Protein AF-A0A0G1IV69-F1 (afdb_monomer_lite)

Radius of gyration: 25.94 Å; chains: 1; bounding box: 66×26×78 Å

Secondary structure (DSSP, 8-state):
-HHHHHHHHHHHHHHHHHHHHHHHHHHHHHHHHHHHHHHHHHHHHHHHHHHH-SSHHHHHHHHHHHHHHHHHHHHHHHH-HHHHHHHHHHHHHHHHHHHHHHHHHHS--------

Structure (mmCIF, N/CA/C/O backbone):
data_AF-A0A0G1IV69-F1
#
_entry.id   AF-A0A0G1IV69-F1
#
loop_
_atom_site.group_PDB
_atom_site.id
_atom_site.type_symbol
_atom_site.label_atom_id
_atom_site.label_alt_id
_atom_site.label_comp_id
_atom_site.label_asym_id
_atom_site.label_entity_id
_atom_site.label_seq_id
_atom_site.pdbx_PDB_ins_code
_atom_site.Cartn_x
_atom_site.Cartn_y
_atom_site.Cartn_z
_atom_site.occupancy
_atom_site.B_iso_or_equiv
_atom_site.auth_seq_id
_atom_site.auth_comp_id
_atom_site.auth_asym_id
_atom_site.auth_atom_id
_atom_site.pdbx_PDB_model_num
ATOM 1 N N . MET A 1 1 ? 17.809 7.665 -54.128 1.00 55.56 1 MET A N 1
ATOM 2 C CA . MET A 1 1 ? 17.640 6.480 -53.258 1.00 55.56 1 MET A CA 1
ATOM 3 C C . MET A 1 1 ? 18.128 6.731 -51.823 1.00 55.56 1 MET A C 1
ATOM 5 O O . MET A 1 1 ? 17.332 6.603 -50.906 1.00 55.56 1 MET A O 1
ATOM 9 N N . ILE A 1 2 ? 19.361 7.216 -51.613 1.00 61.44 2 ILE A N 1
ATOM 10 C CA . ILE A 1 2 ? 19.962 7.456 -50.276 1.00 61.44 2 ILE A CA 1
ATOM 11 C C . ILE A 1 2 ? 19.174 8.440 -49.378 1.00 61.44 2 ILE A C 1
ATOM 13 O O . ILE A 1 2 ? 19.015 8.194 -48.187 1.00 61.44 2 ILE A O 1
ATOM 17 N N . LYS A 1 3 ? 18.616 9.530 -49.931 1.00 62.69 3 LYS A N 1
ATOM 18 C CA . LYS A 1 3 ? 17.835 10.518 -49.150 1.00 62.69 3 LYS A CA 1
ATOM 19 C C . LYS A 1 3 ? 16.507 9.969 -48.605 1.00 62.69 3 LYS A C 1
ATOM 21 O O . LYS A 1 3 ? 16.073 10.394 -47.543 1.00 62.69 3 LYS A O 1
ATOM 26 N N . PHE A 1 4 ? 15.876 9.030 -49.315 1.00 62.81 4 PHE A N 1
ATOM 27 C CA . PHE A 1 4 ? 14.597 8.436 -48.904 1.00 62.81 4 PHE A CA 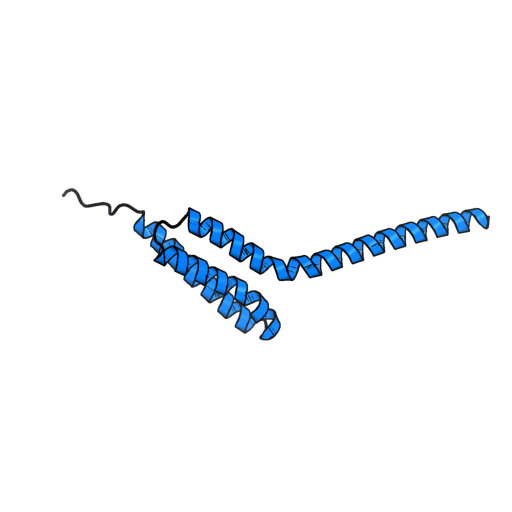1
ATOM 28 C C . PHE A 1 4 ? 14.799 7.426 -47.767 1.00 62.81 4 PHE A C 1
ATOM 30 O O . PHE A 1 4 ? 14.079 7.466 -46.776 1.00 62.81 4 PHE A O 1
ATOM 37 N N . PHE A 1 5 ? 15.857 6.610 -47.856 1.00 67.50 5 PHE A N 1
ATOM 38 C CA . PHE A 1 5 ? 16.278 5.719 -46.772 1.00 67.50 5 PHE A CA 1
ATOM 39 C C . PHE A 1 5 ? 16.687 6.483 -45.510 1.00 67.50 5 PHE A C 1
ATOM 41 O O . PHE A 1 5 ? 16.285 6.097 -44.418 1.00 67.50 5 PHE A O 1
ATOM 48 N N . ARG A 1 6 ? 17.416 7.602 -45.643 1.00 72.50 6 ARG A N 1
ATOM 49 C CA . ARG A 1 6 ? 17.776 8.445 -44.492 1.00 72.50 6 ARG A CA 1
ATOM 50 C C . ARG A 1 6 ? 16.537 9.026 -43.798 1.00 72.50 6 ARG A C 1
ATOM 52 O O . ARG A 1 6 ? 16.440 8.947 -42.583 1.00 72.50 6 ARG A O 1
ATOM 59 N N . LYS A 1 7 ? 15.564 9.530 -44.564 1.00 73.19 7 LYS A N 1
ATOM 60 C CA . LYS A 1 7 ? 14.328 10.101 -44.008 1.00 73.19 7 LYS A CA 1
ATOM 61 C C . LYS A 1 7 ? 13.437 9.039 -43.350 1.00 73.19 7 LYS A C 1
ATOM 63 O O . LYS A 1 7 ? 12.854 9.295 -42.305 1.00 73.19 7 LYS A O 1
ATOM 68 N N . GLY A 1 8 ? 13.370 7.833 -43.923 1.00 74.38 8 GLY A N 1
ATOM 69 C CA . GLY A 1 8 ? 12.696 6.692 -43.295 1.00 74.38 8 GLY A CA 1
ATOM 70 C C . GLY A 1 8 ? 13.372 6.256 -41.992 1.00 74.38 8 GLY A C 1
ATOM 71 O O . GLY A 1 8 ? 12.694 6.012 -40.999 1.00 74.38 8 GLY A O 1
ATOM 72 N N . PHE A 1 9 ? 14.706 6.233 -41.967 1.00 80.81 9 PHE A N 1
ATOM 73 C CA . PHE A 1 9 ? 15.484 5.911 -40.771 1.00 80.81 9 PHE A CA 1
ATOM 74 C C . PHE A 1 9 ? 15.312 6.954 -39.652 1.00 80.81 9 PHE A C 1
ATOM 76 O O . PHE A 1 9 ? 15.139 6.578 -38.496 1.00 80.81 9 PHE A O 1
ATOM 83 N N . GLU A 1 10 ? 15.273 8.246 -39.990 1.00 84.94 10 GLU A N 1
ATOM 84 C CA . GLU A 1 10 ? 15.000 9.334 -39.036 1.00 84.94 10 GLU A CA 1
ATOM 85 C C . GLU A 1 10 ? 13.612 9.198 -38.393 1.00 84.94 10 GLU A C 1
ATOM 87 O O . GLU A 1 10 ? 13.476 9.337 -37.180 1.00 84.94 10 GLU A O 1
ATOM 92 N N . VAL A 1 11 ? 12.582 8.860 -39.177 1.00 83.88 11 VAL A N 1
ATOM 93 C CA . VAL A 1 11 ? 11.227 8.634 -38.645 1.00 83.88 11 VAL A CA 1
ATOM 94 C C . VAL A 1 11 ? 11.202 7.437 -37.695 1.00 83.88 11 VAL A C 1
ATOM 96 O O . VAL A 1 11 ? 10.630 7.533 -36.611 1.00 83.88 11 VAL A O 1
ATOM 99 N N . VAL A 1 12 ? 11.859 6.331 -38.053 1.00 87.12 12 VAL A N 1
ATOM 100 C CA . VAL A 1 12 ? 11.955 5.146 -37.183 1.00 87.12 12 VAL A CA 1
ATOM 101 C C . VAL A 1 12 ? 12.696 5.472 -35.883 1.00 87.12 12 VAL A C 1
ATOM 103 O O . VAL A 1 12 ? 12.244 5.065 -34.813 1.00 87.12 12 VAL A O 1
ATOM 106 N N . GLN A 1 13 ? 13.780 6.250 -35.943 1.00 87.81 13 GLN A N 1
ATOM 107 C CA . GLN A 1 13 ? 14.487 6.715 -34.746 1.00 87.81 13 GLN A CA 1
ATOM 108 C C . GLN A 1 13 ? 13.604 7.588 -33.854 1.00 87.81 13 GLN A C 1
ATOM 110 O O . GLN A 1 13 ? 13.573 7.372 -32.646 1.00 87.81 13 GLN A O 1
ATOM 115 N N . ILE A 1 14 ? 12.863 8.541 -34.423 1.00 90.81 14 ILE A N 1
ATOM 116 C CA . ILE A 1 14 ? 11.966 9.412 -33.650 1.00 90.81 14 ILE A CA 1
ATOM 117 C C . ILE A 1 14 ? 10.884 8.582 -32.953 1.00 90.81 14 ILE A C 1
ATOM 119 O O . ILE A 1 14 ? 10.656 8.751 -31.756 1.00 90.81 14 ILE A O 1
ATOM 123 N N . VAL A 1 15 ? 10.257 7.646 -33.671 1.00 91.31 15 VAL A N 1
ATOM 124 C CA . VAL A 1 15 ? 9.239 6.753 -33.097 1.00 91.31 15 VAL A CA 1
ATOM 125 C C . VAL A 1 15 ? 9.831 5.896 -31.977 1.00 91.31 15 VAL A C 1
ATOM 127 O O . VAL A 1 15 ? 9.219 5.776 -30.917 1.00 91.31 15 VAL A O 1
ATOM 130 N N . ALA A 1 16 ? 11.037 5.355 -32.166 1.00 91.12 16 ALA A N 1
ATOM 131 C CA . ALA A 1 16 ? 11.724 4.571 -31.143 1.00 91.12 16 ALA A CA 1
ATOM 132 C C . ALA A 1 16 ? 12.050 5.403 -29.891 1.00 91.12 16 ALA A C 1
ATOM 134 O O . ALA A 1 16 ? 11.833 4.938 -28.773 1.00 91.12 16 ALA A O 1
ATOM 135 N N . VAL A 1 17 ? 12.510 6.647 -30.059 1.00 93.56 17 VAL A N 1
ATOM 136 C CA . VAL A 1 17 ? 12.803 7.559 -28.942 1.00 93.56 17 VAL A CA 1
ATOM 137 C C . VAL A 1 17 ? 11.532 7.919 -28.176 1.00 93.56 17 VAL A C 1
ATOM 139 O O . VAL A 1 17 ? 11.540 7.883 -26.948 1.00 93.56 17 VAL A O 1
ATOM 142 N N . ILE A 1 18 ? 10.428 8.209 -28.872 1.00 93.69 18 ILE A N 1
ATOM 143 C CA . ILE A 1 18 ? 9.139 8.501 -28.228 1.00 93.69 18 ILE A CA 1
ATOM 144 C C . ILE A 1 18 ? 8.637 7.276 -27.458 1.00 93.69 18 ILE A C 1
ATOM 146 O O . ILE A 1 18 ? 8.264 7.402 -26.294 1.00 93.69 18 ILE A O 1
ATOM 150 N N . ALA A 1 19 ? 8.668 6.088 -28.067 1.00 92.88 19 ALA A N 1
ATOM 151 C CA . ALA A 1 19 ? 8.251 4.852 -27.408 1.00 92.88 19 ALA A CA 1
ATOM 152 C C . ALA A 1 19 ? 9.087 4.570 -26.150 1.00 92.88 19 ALA A C 1
ATOM 154 O O . ALA A 1 19 ? 8.545 4.244 -25.093 1.00 92.88 19 ALA A O 1
ATOM 155 N N . MET A 1 20 ? 10.403 4.766 -26.242 1.00 93.94 20 MET A N 1
ATOM 156 C CA . MET A 1 20 ? 11.317 4.618 -25.117 1.00 93.94 20 MET A CA 1
ATOM 157 C C . MET A 1 20 ? 11.031 5.651 -24.016 1.00 93.94 20 MET A C 1
ATOM 159 O O . MET A 1 20 ? 10.978 5.290 -22.843 1.00 93.94 20 MET A O 1
ATOM 163 N N . ALA A 1 21 ? 10.769 6.911 -24.372 1.00 92.81 21 ALA A N 1
ATOM 164 C CA . ALA A 1 21 ? 10.411 7.959 -23.416 1.00 92.81 21 ALA A CA 1
ATOM 165 C C . ALA A 1 21 ? 9.099 7.651 -22.677 1.00 92.81 21 ALA A C 1
ATOM 167 O O . ALA A 1 21 ? 9.041 7.791 -21.456 1.00 92.81 21 ALA A O 1
ATOM 168 N N . VAL A 1 22 ? 8.069 7.172 -23.384 1.00 93.12 22 VAL A N 1
ATOM 169 C CA . VAL A 1 22 ? 6.796 6.748 -22.772 1.00 93.12 22 VAL A CA 1
ATOM 170 C C . VAL A 1 22 ? 7.014 5.570 -21.821 1.00 93.12 22 VAL A C 1
ATOM 172 O O . VAL A 1 22 ? 6.469 5.568 -20.718 1.00 93.12 22 VAL A O 1
ATOM 175 N N . PHE A 1 23 ? 7.845 4.598 -22.207 1.00 92.75 23 PHE A N 1
ATOM 176 C CA . PHE A 1 23 ? 8.186 3.465 -21.348 1.00 92.75 23 PHE A CA 1
ATOM 177 C C . PHE A 1 23 ? 8.898 3.911 -20.063 1.00 92.75 23 PHE A C 1
ATOM 179 O O . PHE A 1 23 ? 8.476 3.537 -18.968 1.00 92.75 23 PHE A O 1
ATOM 186 N N . PHE A 1 24 ? 9.930 4.753 -20.174 1.00 89.44 24 PHE A N 1
ATOM 187 C CA . PHE A 1 24 ? 10.641 5.286 -19.008 1.00 89.44 24 PHE A CA 1
ATOM 188 C C . PHE A 1 24 ? 9.740 6.143 -18.122 1.00 89.44 24 PHE A C 1
ATOM 190 O O . PHE A 1 24 ? 9.804 6.024 -16.900 1.00 89.44 24 PHE A O 1
ATOM 197 N N . PHE A 1 25 ? 8.865 6.957 -18.712 1.00 87.94 25 PHE A N 1
ATOM 198 C CA . PHE A 1 25 ? 7.893 7.743 -17.961 1.00 87.94 25 PHE A CA 1
ATOM 199 C C . PHE A 1 25 ? 6.899 6.850 -17.206 1.00 87.94 25 PHE A C 1
ATOM 201 O O . PHE A 1 25 ? 6.642 7.079 -16.026 1.00 87.94 25 PHE A O 1
ATOM 208 N N . GLY A 1 26 ? 6.398 5.785 -17.838 1.00 85.56 26 GLY A N 1
ATOM 209 C CA . GLY A 1 26 ? 5.535 4.799 -17.184 1.00 85.56 26 GLY A CA 1
ATOM 210 C C . GLY A 1 26 ? 6.238 4.061 -16.041 1.00 85.56 26 GLY A C 1
ATOM 211 O O . GLY A 1 26 ? 5.671 3.918 -14.957 1.00 85.56 26 GLY A O 1
ATOM 212 N N . ALA A 1 27 ? 7.490 3.645 -16.243 1.00 83.19 27 ALA A N 1
ATOM 213 C CA . ALA A 1 27 ? 8.300 3.015 -15.200 1.00 83.19 27 ALA A CA 1
ATOM 214 C C . ALA A 1 27 ? 8.585 3.974 -14.030 1.00 83.19 27 ALA A C 1
ATOM 216 O O . ALA A 1 27 ? 8.504 3.573 -12.870 1.00 83.19 27 ALA A O 1
ATOM 217 N N . PHE A 1 28 ? 8.853 5.246 -14.323 1.00 84.00 28 PHE A N 1
ATOM 218 C CA . PHE A 1 28 ? 9.055 6.292 -13.322 1.00 84.00 28 PHE A CA 1
ATOM 219 C C . PHE A 1 28 ? 7.782 6.573 -12.516 1.00 84.00 28 PHE A C 1
ATOM 221 O O . PHE A 1 28 ? 7.828 6.630 -11.289 1.00 84.00 28 PHE A O 1
ATOM 228 N N . LEU A 1 29 ? 6.628 6.674 -13.184 1.00 81.94 29 LEU A N 1
ATOM 229 C CA . LEU A 1 29 ? 5.339 6.796 -12.505 1.00 81.94 29 LEU A CA 1
ATOM 230 C C . LEU A 1 29 ? 5.065 5.590 -11.611 1.00 81.94 29 LEU A C 1
ATOM 232 O O . LEU A 1 29 ? 4.654 5.775 -10.470 1.00 81.94 29 LEU A O 1
ATOM 236 N N . LYS A 1 30 ? 5.334 4.370 -12.087 1.00 74.94 30 LYS A N 1
ATOM 237 C CA . LYS A 1 30 ? 5.195 3.164 -11.265 1.00 74.94 30 LYS A CA 1
ATOM 238 C C . LYS A 1 30 ? 6.080 3.247 -10.016 1.00 74.94 30 LYS A C 1
ATOM 240 O O . LYS A 1 30 ? 5.579 3.046 -8.917 1.00 74.94 30 LYS A O 1
ATOM 245 N N . PHE A 1 31 ? 7.344 3.637 -10.172 1.00 76.81 31 PHE A N 1
ATOM 246 C CA . PHE A 1 31 ? 8.285 3.795 -9.060 1.00 76.81 31 PHE A CA 1
ATOM 247 C C . PHE A 1 31 ? 7.825 4.819 -8.009 1.00 76.81 31 PHE A C 1
ATOM 249 O O . PHE A 1 31 ? 8.076 4.627 -6.824 1.00 76.81 31 PHE A O 1
ATOM 256 N N . ILE A 1 32 ? 7.134 5.887 -8.418 1.00 77.38 32 ILE A N 1
ATOM 257 C CA . ILE A 1 32 ? 6.593 6.893 -7.491 1.00 77.38 32 ILE A CA 1
ATOM 258 C C . ILE A 1 32 ? 5.2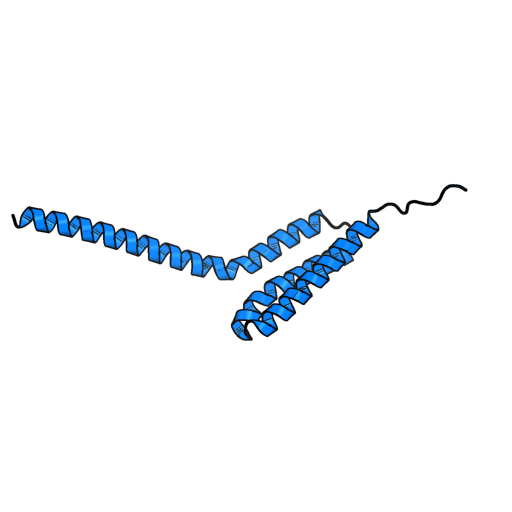86 6.420 -6.850 1.00 77.38 32 ILE A C 1
ATOM 260 O O . ILE A 1 32 ? 5.101 6.554 -5.643 1.00 77.38 32 ILE A O 1
ATOM 264 N N . VAL A 1 33 ? 4.359 5.892 -7.646 1.00 74.94 33 VAL A N 1
ATOM 265 C CA . VAL A 1 33 ? 2.984 5.614 -7.207 1.00 74.94 33 VAL A CA 1
ATOM 266 C C . VAL A 1 33 ? 2.901 4.351 -6.350 1.00 74.94 33 VAL A C 1
ATOM 268 O O . VAL A 1 33 ? 2.149 4.321 -5.378 1.00 74.94 33 VAL A O 1
ATOM 271 N N . GLU A 1 34 ? 3.683 3.320 -6.665 1.00 72.44 34 GLU A N 1
ATOM 272 C CA . GLU A 1 34 ? 3.679 2.035 -5.956 1.00 72.44 34 GLU A CA 1
ATOM 273 C C . GLU A 1 34 ? 4.006 2.157 -4.449 1.00 72.44 34 GLU A C 1
ATOM 275 O O . GLU A 1 34 ? 3.240 1.621 -3.644 1.00 72.44 34 GLU A O 1
ATOM 280 N N . PRO A 1 35 ? 5.027 2.922 -4.004 1.00 71.75 35 PRO A N 1
ATOM 281 C CA . PRO A 1 35 ? 5.269 3.147 -2.575 1.00 71.75 35 PRO A CA 1
ATOM 282 C C . PRO A 1 35 ? 4.270 4.112 -1.915 1.00 71.75 35 PRO A C 1
ATOM 284 O O . PRO A 1 35 ? 4.133 4.102 -0.691 1.00 71.75 35 PRO A O 1
ATOM 287 N N . LEU A 1 36 ? 3.556 4.937 -2.691 1.00 74.69 36 LEU A N 1
ATOM 288 C CA . LEU A 1 36 ? 2.529 5.864 -2.190 1.00 74.69 36 LEU A CA 1
ATOM 289 C C . LEU A 1 36 ? 1.161 5.193 -2.002 1.00 74.69 36 LEU A C 1
ATOM 291 O O . LEU A 1 36 ? 0.369 5.623 -1.161 1.00 74.69 36 LEU A O 1
ATOM 295 N N . ALA A 1 37 ? 0.886 4.117 -2.737 1.00 73.25 37 ALA A N 1
ATOM 296 C CA . ALA A 1 37 ? -0.371 3.382 -2.677 1.00 73.25 37 ALA A CA 1
ATOM 297 C C . ALA A 1 37 ? -0.805 2.926 -1.261 1.00 73.25 37 ALA A C 1
ATOM 299 O O . ALA A 1 37 ? -1.978 3.138 -0.934 1.00 73.25 37 ALA A O 1
ATOM 300 N N . PRO A 1 38 ? 0.056 2.388 -0.368 1.00 72.44 38 PRO A N 1
ATOM 301 C CA . PRO A 1 38 ? -0.385 2.016 0.977 1.00 72.44 38 PRO A CA 1
ATOM 302 C C . PRO A 1 38 ? -0.772 3.243 1.814 1.00 72.44 38 PRO A C 1
ATOM 304 O O . PRO A 1 38 ? -1.748 3.190 2.559 1.00 72.44 38 PRO A O 1
ATOM 307 N N . VAL A 1 39 ? -0.082 4.376 1.638 1.00 75.12 39 VAL A N 1
ATOM 308 C CA . VAL A 1 39 ? -0.399 5.636 2.334 1.00 75.12 39 VAL A CA 1
ATOM 309 C C . VAL A 1 39 ? -1.754 6.179 1.885 1.00 75.12 39 VAL A C 1
ATOM 311 O O . VAL A 1 39 ? -2.595 6.507 2.721 1.00 75.12 39 VAL A O 1
ATOM 314 N N . VAL A 1 40 ? -2.003 6.220 0.572 1.00 75.69 40 VAL A N 1
ATOM 315 C CA . VAL A 1 40 ? -3.291 6.662 0.012 1.00 75.69 40 VAL A CA 1
ATOM 316 C C . VAL A 1 40 ? -4.428 5.748 0.471 1.00 75.69 40 VAL A C 1
ATOM 318 O O . VAL A 1 40 ? -5.491 6.240 0.845 1.00 75.69 40 VAL A O 1
ATOM 321 N N . THR A 1 41 ? -4.196 4.433 0.514 1.00 75.12 41 THR A N 1
ATOM 322 C CA . THR A 1 41 ? -5.187 3.454 0.990 1.00 75.12 41 THR A CA 1
ATOM 323 C C . THR A 1 41 ? -5.538 3.700 2.458 1.00 75.12 41 THR A C 1
ATOM 325 O O . THR A 1 41 ? -6.712 3.775 2.811 1.00 75.12 41 THR A O 1
ATOM 328 N N . VAL A 1 42 ? -4.535 3.902 3.315 1.00 75.88 42 VAL A N 1
ATOM 329 C CA . VAL A 1 42 ? -4.743 4.195 4.741 1.00 75.88 42 VAL A CA 1
ATOM 330 C C . VAL A 1 42 ? -5.490 5.517 4.940 1.00 75.88 42 VAL A C 1
ATOM 332 O O . VAL A 1 42 ? -6.417 5.566 5.747 1.00 75.88 42 VAL A O 1
ATOM 335 N N . LEU A 1 43 ? -5.143 6.571 4.193 1.00 77.25 43 LEU A N 1
ATOM 336 C CA . LEU A 1 43 ? -5.819 7.871 4.275 1.00 77.25 43 LEU A CA 1
ATOM 337 C C . LEU A 1 43 ? -7.275 7.800 3.812 1.00 77.25 43 LEU A C 1
ATOM 339 O O . LEU A 1 43 ? -8.163 8.291 4.510 1.00 77.25 43 LEU A O 1
ATOM 343 N N . ALA A 1 44 ? -7.528 7.166 2.665 1.00 75.56 44 ALA A N 1
ATOM 344 C CA . ALA A 1 44 ? -8.875 7.001 2.137 1.00 75.56 44 ALA A CA 1
ATOM 34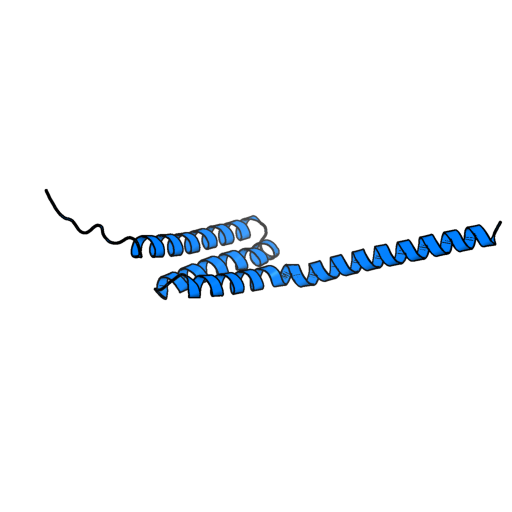5 C C . ALA A 1 44 ? -9.756 6.245 3.133 1.00 75.56 44 ALA A C 1
ATOM 347 O O . ALA A 1 44 ? -10.859 6.697 3.446 1.00 75.56 44 ALA A O 1
ATOM 348 N N . VAL A 1 45 ? -9.263 5.135 3.696 1.00 75.00 45 VAL A N 1
ATOM 349 C CA . VAL A 1 45 ? -10.088 4.387 4.642 1.00 75.00 45 VAL A CA 1
ATOM 350 C C . VAL A 1 45 ? -10.169 5.053 6.011 1.00 75.00 45 VAL A C 1
ATOM 352 O O . VAL A 1 45 ? -11.219 4.956 6.636 1.00 75.00 45 VAL A O 1
ATOM 355 N N . MET A 1 46 ? -9.162 5.800 6.472 1.00 75.94 46 MET A N 1
ATOM 356 C CA . MET A 1 46 ? -9.323 6.656 7.657 1.00 75.94 46 MET A CA 1
ATOM 357 C C . MET A 1 46 ? -10.495 7.621 7.483 1.00 75.94 46 MET A C 1
ATOM 359 O O . MET A 1 46 ? -11.338 7.723 8.372 1.00 75.94 46 MET A O 1
ATOM 363 N N . LEU A 1 47 ? -10.587 8.267 6.321 1.00 78.44 47 LEU A N 1
ATOM 364 C CA . LEU A 1 47 ? -11.650 9.218 6.022 1.00 78.44 47 LEU A CA 1
ATOM 365 C C . LEU A 1 47 ? -13.024 8.529 6.008 1.00 78.44 47 LEU A C 1
ATOM 367 O O . LEU A 1 47 ? -13.942 8.986 6.684 1.00 78.44 47 LEU A O 1
ATOM 371 N N . PHE A 1 48 ? -13.147 7.368 5.355 1.00 73.94 48 PHE A N 1
ATOM 372 C CA . PHE A 1 48 ? -14.379 6.569 5.406 1.00 73.94 48 PHE A CA 1
ATOM 373 C C . PHE A 1 48 ? -14.713 6.067 6.815 1.00 73.94 48 PHE A C 1
ATOM 375 O O . PHE A 1 48 ? -15.879 6.049 7.201 1.00 73.94 48 PHE A O 1
ATOM 382 N N . THR A 1 49 ? -13.711 5.685 7.607 1.00 74.56 49 THR A N 1
ATOM 383 C CA . THR A 1 49 ? -13.901 5.176 8.972 1.00 74.56 49 THR A CA 1
ATOM 384 C C . THR A 1 49 ? -14.425 6.277 9.894 1.00 74.56 49 THR A C 1
ATOM 386 O O . THR A 1 49 ? -15.370 6.044 10.643 1.00 74.56 49 THR A O 1
ATOM 389 N N . LEU A 1 50 ? -13.878 7.492 9.799 1.00 74.62 50 LEU A N 1
ATOM 390 C CA . LEU A 1 50 ? -14.365 8.646 10.563 1.00 74.62 50 LEU A CA 1
ATOM 391 C C . LEU A 1 50 ? -15.803 9.035 10.190 1.00 74.62 50 LEU A C 1
ATOM 393 O O . LEU A 1 50 ? -16.534 9.523 11.042 1.00 74.62 50 LEU A O 1
ATOM 397 N N . LEU A 1 51 ? -16.211 8.799 8.939 1.00 76.81 51 LEU A N 1
ATOM 398 C CA . LEU A 1 51 ? -17.576 9.062 8.472 1.00 76.81 51 LEU A CA 1
ATOM 399 C C . LEU A 1 51 ? -18.574 7.938 8.802 1.00 76.81 51 LEU A C 1
ATOM 401 O O . LEU A 1 51 ? -19.775 8.178 8.768 1.00 76.81 51 LEU A O 1
ATOM 405 N N . THR A 1 52 ? -18.101 6.719 9.082 1.00 71.25 52 THR A N 1
ATOM 406 C CA . THR A 1 52 ? -18.961 5.525 9.231 1.00 71.25 52 THR A CA 1
ATOM 407 C C . THR A 1 52 ? -19.177 5.111 10.686 1.00 71.25 52 THR A C 1
ATOM 409 O O . THR A 1 52 ? -20.216 4.545 11.013 1.00 71.25 52 THR A O 1
ATOM 412 N N . PHE A 1 53 ? -18.197 5.325 11.568 1.00 73.88 53 PHE A N 1
ATOM 413 C CA . PHE A 1 53 ? -18.248 4.807 12.936 1.00 73.88 53 PHE A CA 1
ATOM 414 C C . PHE A 1 53 ? -18.530 5.917 13.951 1.00 73.88 53 PHE A C 1
ATOM 416 O O . PHE A 1 53 ? -17.666 6.745 14.216 1.00 73.88 53 PHE A O 1
ATOM 423 N N . ASP A 1 54 ? -19.681 5.846 14.623 1.00 70.44 54 ASP A N 1
AT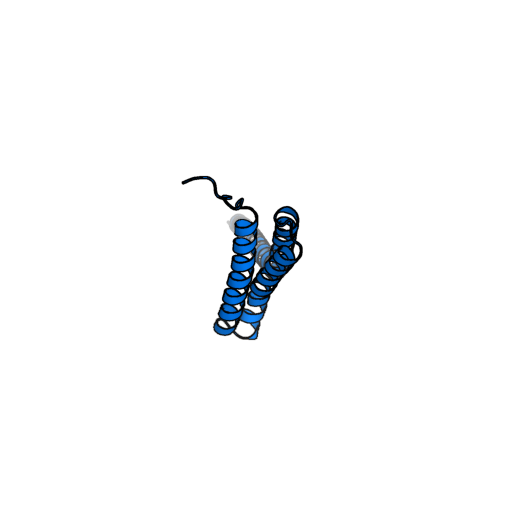OM 424 C CA . ASP A 1 54 ? -20.027 6.778 15.711 1.00 70.44 54 ASP A CA 1
ATOM 425 C C . ASP A 1 54 ? -19.175 6.572 16.974 1.00 70.44 54 ASP A C 1
ATOM 427 O O . ASP A 1 54 ? -18.944 7.488 17.765 1.00 70.44 54 ASP A O 1
ATOM 431 N N . LYS A 1 55 ? -18.706 5.339 17.206 1.00 78.44 55 LYS A N 1
ATOM 432 C CA . LYS A 1 55 ? -17.913 4.989 18.391 1.00 78.44 55 LYS A CA 1
ATOM 433 C C . LYS A 1 55 ? -16.421 5.016 18.075 1.00 78.44 55 LYS A C 1
ATOM 435 O O . LYS A 1 55 ? -15.918 4.185 17.314 1.00 78.44 55 LYS A O 1
ATOM 440 N N . TRP A 1 56 ? -15.701 5.886 18.784 1.00 74.38 56 TRP A N 1
ATOM 441 C CA . TRP A 1 56 ? -14.245 6.047 18.698 1.00 74.38 56 TRP A CA 1
ATOM 442 C C . TRP A 1 56 ? -13.466 4.736 18.842 1.00 74.38 56 TRP A C 1
ATOM 444 O O . TRP A 1 56 ? -12.525 4.499 18.094 1.00 74.38 56 TRP A O 1
ATOM 454 N N . LEU A 1 57 ? -13.873 3.842 19.751 1.00 74.62 57 LEU A N 1
ATOM 455 C CA . LEU A 1 57 ? -13.182 2.564 19.955 1.00 74.62 57 LEU A CA 1
ATOM 456 C C . LEU A 1 57 ? -13.227 1.669 18.702 1.00 74.62 57 LEU A C 1
ATOM 458 O O . LEU A 1 57 ? -12.216 1.087 18.320 1.00 74.62 57 LEU A O 1
ATOM 462 N N . THR A 1 58 ? -14.383 1.568 18.043 1.00 77.19 58 THR A N 1
ATOM 463 C CA . THR A 1 58 ? -14.534 0.815 16.784 1.00 77.19 58 THR A CA 1
ATOM 464 C C . THR A 1 58 ? -13.839 1.507 15.618 1.00 77.19 58 THR A C 1
ATOM 466 O O . THR A 1 58 ? -13.249 0.821 14.787 1.00 77.19 58 THR A O 1
ATOM 469 N N . ALA A 1 59 ? -13.825 2.843 15.592 1.00 75.19 59 ALA A N 1
ATOM 470 C CA . ALA A 1 59 ? -13.063 3.597 14.603 1.00 75.19 59 ALA A CA 1
ATOM 471 C C . ALA A 1 59 ? -11.556 3.306 14.724 1.00 75.19 59 ALA A C 1
ATOM 473 O O . ALA A 1 59 ? -10.920 2.949 13.737 1.00 75.19 59 ALA A O 1
ATOM 474 N N . ILE A 1 60 ? -10.997 3.352 15.939 1.00 79.12 60 ILE A N 1
ATOM 475 C CA . ILE A 1 60 ? -9.579 3.054 16.197 1.00 79.12 60 ILE A CA 1
ATOM 476 C C . ILE A 1 60 ? -9.240 1.606 15.827 1.00 79.12 60 ILE A C 1
ATOM 478 O O . ILE A 1 60 ? -8.219 1.371 15.185 1.00 79.12 60 ILE A O 1
ATOM 482 N N . MET A 1 61 ? -10.091 0.635 16.176 1.00 77.19 61 MET A N 1
ATOM 483 C CA . MET A 1 61 ? -9.875 -0.764 15.783 1.00 77.19 61 MET A CA 1
ATOM 484 C C . MET A 1 61 ? -9.888 -0.942 14.256 1.00 77.19 61 MET A C 1
ATOM 486 O O . MET A 1 61 ? -9.033 -1.643 13.720 1.00 77.19 61 MET A O 1
ATOM 490 N N . SER A 1 62 ? -10.814 -0.282 13.554 1.00 80.31 62 SER A N 1
ATOM 491 C CA . SER A 1 62 ? -10.894 -0.313 12.088 1.00 80.31 62 SER A CA 1
ATOM 492 C C . SER A 1 62 ? -9.644 0.297 11.444 1.00 80.31 62 SER A C 1
ATOM 494 O O . SER A 1 62 ? -9.005 -0.346 10.609 1.00 80.31 62 SER A O 1
ATOM 496 N N . VAL A 1 63 ? -9.228 1.491 11.886 1.00 80.12 63 VAL A N 1
ATOM 497 C CA . VAL A 1 63 ? -7.999 2.142 11.401 1.00 80.12 63 VAL A CA 1
ATOM 498 C C . VAL A 1 63 ? -6.766 1.290 11.707 1.00 80.12 63 VAL A C 1
ATOM 500 O O . VAL A 1 63 ? -5.917 1.115 10.837 1.00 80.12 63 VAL A O 1
ATOM 503 N N . GLY A 1 64 ? -6.681 0.710 12.906 1.00 80.44 64 GLY A N 1
ATOM 504 C CA . GLY A 1 64 ? -5.581 -0.165 13.311 1.00 80.44 64 GLY A CA 1
ATOM 505 C C . GLY A 1 64 ? -5.469 -1.422 12.445 1.00 80.44 64 GLY A C 1
ATOM 506 O O . GLY A 1 64 ? -4.372 -1.760 12.003 1.00 80.44 64 GLY A O 1
ATOM 507 N N . GLY A 1 65 ? -6.593 -2.077 12.132 1.00 81.31 65 GLY A N 1
ATOM 508 C CA . GLY A 1 65 ? -6.618 -3.231 11.226 1.00 81.31 65 GLY A CA 1
ATOM 509 C C . GLY A 1 65 ? -6.125 -2.889 9.817 1.00 81.31 65 GLY A C 1
ATOM 510 O O . GLY A 1 65 ? -5.368 -3.646 9.212 1.00 81.31 65 GLY A O 1
ATOM 511 N N . ILE A 1 66 ? -6.463 -1.701 9.319 1.00 80.81 66 ILE A N 1
ATOM 512 C CA . ILE A 1 66 ? -6.039 -1.245 7.989 1.00 80.81 66 ILE A CA 1
ATOM 513 C C . ILE A 1 66 ? -4.585 -0.795 7.971 1.00 80.81 66 ILE A C 1
ATOM 515 O O . ILE A 1 66 ? -3.878 -1.056 7.000 1.00 80.81 66 ILE A O 1
ATOM 519 N N . ALA A 1 67 ? -4.111 -0.160 9.039 1.00 80.44 67 ALA A N 1
ATOM 520 C CA . ALA A 1 67 ? -2.699 0.161 9.192 1.00 80.44 67 ALA A CA 1
ATOM 521 C C . ALA A 1 67 ? -1.848 -1.120 9.206 1.00 80.44 67 ALA A C 1
ATOM 523 O O . ALA A 1 67 ? -0.823 -1.175 8.532 1.00 80.44 67 ALA A O 1
ATOM 524 N N . LEU A 1 68 ? -2.309 -2.173 9.890 1.00 79.38 68 LEU A N 1
ATOM 525 C CA . LEU A 1 68 ? -1.692 -3.504 9.852 1.00 79.38 68 LEU A CA 1
ATOM 526 C C . LEU A 1 68 ? -1.729 -4.114 8.445 1.00 79.38 68 LEU A C 1
ATOM 528 O O . LEU A 1 68 ? -0.706 -4.590 7.959 1.00 79.38 68 LEU A O 1
ATOM 532 N N . TYR A 1 69 ? -2.867 -4.035 7.753 1.00 79.00 69 TYR A N 1
ATOM 533 C CA . TYR A 1 69 ? -2.968 -4.443 6.350 1.00 79.00 69 TYR A CA 1
ATOM 534 C C . TYR A 1 69 ? -1.959 -3.693 5.465 1.00 79.00 69 TYR A C 1
ATOM 536 O O . TYR A 1 69 ? -1.247 -4.320 4.688 1.00 79.00 69 TYR A O 1
ATOM 544 N N . ALA A 1 70 ? -1.833 -2.374 5.598 1.00 78.62 70 ALA A N 1
ATOM 545 C CA . ALA A 1 70 ? -0.900 -1.583 4.800 1.00 78.62 70 ALA A CA 1
ATOM 546 C C . ALA A 1 70 ? 0.564 -1.877 5.165 1.00 78.62 70 ALA A C 1
ATOM 548 O O . ALA A 1 70 ? 1.419 -1.930 4.283 1.00 78.62 70 ALA A O 1
ATOM 549 N N . ALA A 1 71 ? 0.846 -2.148 6.443 1.00 80.38 71 ALA A N 1
ATOM 550 C CA . ALA A 1 71 ? 2.156 -2.581 6.923 1.00 80.38 71 ALA A CA 1
ATOM 551 C C . ALA A 1 71 ? 2.550 -3.979 6.415 1.00 80.38 71 ALA A C 1
ATOM 553 O O . ALA A 1 71 ? 3.737 -4.310 6.392 1.00 80.38 71 ALA A O 1
ATOM 554 N N . SER A 1 72 ? 1.593 -4.787 5.942 1.00 80.75 72 SER A N 1
ATOM 555 C CA . SER A 1 72 ? 1.914 -6.066 5.307 1.00 80.75 72 SER A CA 1
ATOM 556 C C . SER A 1 72 ? 2.725 -5.896 4.020 1.00 80.75 72 SER A C 1
ATOM 558 O O . SER A 1 72 ? 3.543 -6.755 3.710 1.00 80.75 72 SER A O 1
ATOM 560 N N . TRP A 1 73 ? 2.583 -4.780 3.298 1.00 81.12 73 TRP A N 1
ATOM 561 C CA . TRP A 1 73 ? 3.295 -4.541 2.037 1.00 81.12 73 TRP A CA 1
ATOM 562 C C . TRP A 1 73 ? 4.810 -4.375 2.236 1.00 81.12 73 TRP A C 1
ATOM 564 O O . TRP A 1 73 ? 5.569 -5.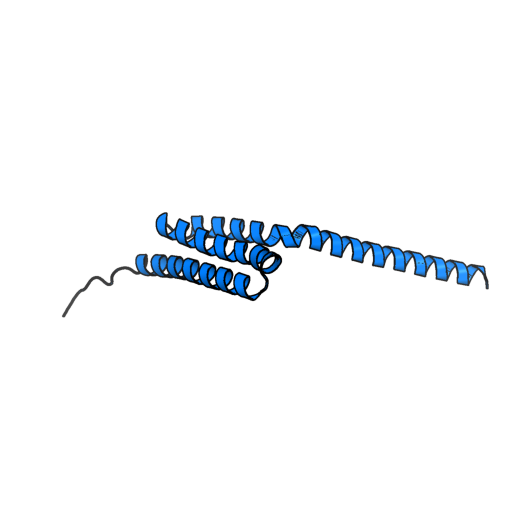134 1.626 1.00 81.12 73 TRP A O 1
ATOM 574 N N . PRO A 1 74 ? 5.297 -3.476 3.122 1.00 80.94 74 PRO A N 1
ATOM 575 C CA . PRO A 1 74 ? 6.717 -3.433 3.443 1.00 80.94 74 PRO A CA 1
ATOM 576 C C . PRO A 1 74 ? 7.185 -4.725 4.129 1.00 80.94 74 PRO A C 1
ATOM 578 O O . PRO A 1 74 ? 8.309 -5.156 3.878 1.00 80.94 74 PRO A O 1
ATOM 581 N N . ALA A 1 75 ? 6.334 -5.403 4.909 1.00 77.25 75 ALA A N 1
ATOM 582 C CA . ALA A 1 75 ? 6.685 -6.696 5.499 1.00 77.25 75 ALA A CA 1
ATOM 583 C C . ALA A 1 75 ? 6.934 -7.786 4.437 1.00 77.25 75 ALA A C 1
ATOM 585 O O . ALA A 1 75 ? 7.898 -8.537 4.574 1.00 77.25 75 ALA A O 1
ATOM 586 N N . VAL A 1 76 ? 6.149 -7.835 3.349 1.00 82.94 76 VAL A N 1
ATOM 587 C CA . VAL A 1 76 ? 6.419 -8.727 2.203 1.00 82.94 76 VAL A CA 1
ATOM 588 C C . VAL A 1 76 ? 7.784 -8.418 1.593 1.00 82.94 76 VAL A C 1
ATOM 590 O O . VAL A 1 76 ? 8.549 -9.338 1.307 1.00 82.94 76 VAL A O 1
ATOM 593 N N . SER A 1 77 ? 8.109 -7.133 1.421 1.00 80.00 77 SER A N 1
ATOM 594 C CA . SER A 1 77 ? 9.380 -6.719 0.813 1.00 80.00 77 SER A CA 1
ATOM 595 C C . SER A 1 77 ? 10.606 -7.021 1.686 1.00 80.00 77 SER A C 1
ATOM 597 O O . SER A 1 77 ? 11.665 -7.339 1.152 1.00 80.00 77 SER A O 1
ATOM 599 N N . ALA A 1 78 ? 10.467 -6.958 3.015 1.00 83.31 78 ALA A N 1
ATOM 600 C CA . ALA A 1 78 ? 11.576 -7.118 3.955 1.00 83.31 78 ALA A CA 1
ATOM 601 C C . ALA A 1 78 ? 11.751 -8.559 4.455 1.00 83.31 78 ALA A C 1
ATOM 603 O O . ALA A 1 78 ? 12.876 -9.019 4.640 1.00 83.31 78 ALA A O 1
ATOM 604 N N . TRP A 1 79 ? 10.648 -9.265 4.712 1.00 83.31 79 TRP A N 1
ATOM 605 C CA . TRP A 1 79 ? 10.641 -10.568 5.393 1.00 83.31 79 TRP A CA 1
ATOM 606 C C . TRP A 1 79 ? 10.092 -11.698 4.515 1.00 83.31 79 TRP A C 1
ATOM 608 O O . TRP A 1 79 ? 10.064 -12.856 4.932 1.00 83.31 79 TRP A O 1
ATOM 618 N N . GLY A 1 80 ? 9.686 -11.381 3.285 1.00 82.44 80 GLY A N 1
ATOM 619 C CA . GLY A 1 80 ? 9.130 -12.331 2.335 1.00 82.44 80 GLY A CA 1
ATOM 620 C C . GLY A 1 80 ? 7.615 -12.493 2.451 1.00 82.44 80 GLY A C 1
ATOM 621 O O . GLY A 1 80 ? 6.944 -11.959 3.336 1.00 82.44 80 GLY A O 1
ATOM 622 N N . VAL A 1 81 ? 7.061 -13.259 1.512 1.00 82.81 81 VAL A N 1
ATOM 623 C CA . VAL A 1 81 ? 5.610 -13.368 1.296 1.00 82.81 81 VAL A CA 1
ATOM 624 C C . VAL A 1 81 ? 4.878 -13.953 2.508 1.00 82.81 81 VAL A C 1
ATOM 626 O O . VAL A 1 81 ? 3.816 -13.455 2.872 1.00 82.81 81 VAL A O 1
ATOM 629 N N . TRP A 1 82 ? 5.447 -14.969 3.166 1.00 87.81 82 TRP A N 1
ATOM 630 C CA . TRP A 1 82 ? 4.790 -15.675 4.272 1.00 87.81 82 TRP A CA 1
ATOM 631 C C . TRP A 1 82 ? 4.556 -14.789 5.509 1.00 87.81 82 TRP A C 1
ATOM 633 O O . TRP A 1 82 ? 3.406 -14.698 5.945 1.00 87.81 82 TRP A O 1
ATOM 643 N N . PRO A 1 83 ? 5.564 -14.076 6.057 1.00 81.56 83 PRO A N 1
ATOM 644 C CA . PRO A 1 83 ? 5.327 -13.115 7.136 1.00 81.56 83 PRO A CA 1
ATOM 645 C C . PRO A 1 83 ? 4.365 -11.993 6.740 1.00 81.56 83 PRO A C 1
ATOM 647 O O . PRO A 1 83 ? 3.487 -11.632 7.524 1.00 81.56 83 PRO A O 1
ATOM 650 N N . GLY A 1 84 ? 4.475 -11.481 5.512 1.00 80.75 84 GLY A N 1
ATOM 651 C CA . GLY A 1 84 ? 3.561 -10.459 5.006 1.00 80.75 84 GLY A CA 1
ATOM 652 C C . GLY A 1 84 ? 2.105 -10.931 4.959 1.00 80.75 84 GLY A C 1
ATOM 653 O O . GLY A 1 84 ? 1.217 -10.223 5.428 1.00 80.75 84 GLY A O 1
ATOM 654 N N . MET A 1 85 ? 1.850 -12.158 4.498 1.00 78.00 85 MET A N 1
ATOM 655 C CA . MET A 1 85 ? 0.510 -12.758 4.496 1.00 78.00 85 MET A CA 1
ATOM 656 C C . MET A 1 85 ? -0.099 -12.891 5.897 1.00 78.00 85 MET A C 1
ATOM 658 O O . MET A 1 85 ? -1.310 -12.718 6.056 1.00 78.00 85 MET A O 1
ATOM 662 N N . LEU A 1 86 ? 0.709 -13.189 6.919 1.00 86.50 86 LEU A N 1
ATOM 663 C CA . LEU A 1 86 ? 0.227 -13.266 8.302 1.00 86.50 86 LEU A CA 1
ATOM 664 C C . LEU A 1 86 ? -0.208 -11.890 8.814 1.00 86.50 86 LEU A C 1
ATOM 666 O O . LEU A 1 86 ? -1.309 -11.752 9.348 1.00 86.50 86 LEU A O 1
ATOM 670 N N . VAL A 1 87 ? 0.623 -10.867 8.595 1.00 82.44 87 VAL A N 1
ATOM 671 C CA . VAL A 1 87 ? 0.318 -9.476 8.971 1.00 82.44 87 VAL A CA 1
ATOM 672 C C . VAL A 1 87 ? -0.923 -8.972 8.226 1.00 82.44 87 VAL A C 1
ATOM 674 O O . VAL A 1 87 ? -1.802 -8.359 8.830 1.00 82.44 87 VAL A O 1
ATOM 677 N N . TRP A 1 88 ? -1.036 -9.303 6.937 1.00 86.19 88 TRP A N 1
ATOM 678 C CA . TRP A 1 88 ? -2.204 -9.008 6.109 1.00 86.19 88 TRP A CA 1
ATOM 679 C C . TRP A 1 88 ? -3.481 -9.627 6.686 1.00 86.19 88 TRP A C 1
ATOM 681 O O . TRP A 1 88 ? -4.457 -8.920 6.938 1.00 86.19 88 TRP A O 1
ATOM 691 N N . SER A 1 89 ? -3.452 -10.935 6.958 1.00 82.50 89 SER A N 1
ATOM 692 C CA . SER A 1 89 ? -4.610 -11.681 7.465 1.00 82.50 89 SER A CA 1
ATOM 693 C C . SER A 1 89 ? -5.063 -11.137 8.816 1.00 82.50 89 SER A C 1
ATOM 695 O O . SER A 1 89 ? -6.256 -10.948 9.050 1.00 82.50 89 SER A O 1
ATOM 697 N N . PHE A 1 90 ? -4.109 -10.829 9.697 1.00 86.69 90 PHE A N 1
ATOM 698 C CA . PHE A 1 90 ? -4.398 -10.255 11.004 1.00 86.69 90 PHE A CA 1
ATOM 699 C C . PHE A 1 90 ? -5.035 -8.863 10.890 1.00 86.69 90 PHE A C 1
ATOM 701 O O . PHE A 1 90 ? -6.046 -8.598 11.540 1.00 86.69 90 PHE A O 1
ATOM 708 N N . GLY A 1 91 ? -4.504 -7.998 10.020 1.00 82.31 91 GLY A N 1
ATOM 709 C CA . GLY A 1 91 ? -5.079 -6.677 9.760 1.00 82.31 91 GLY A CA 1
ATOM 710 C C . GLY A 1 91 ? -6.528 -6.745 9.268 1.00 82.31 91 GLY A C 1
ATOM 711 O O . GLY A 1 91 ? -7.402 -6.060 9.807 1.00 82.31 91 GLY A O 1
ATOM 712 N N . VAL A 1 92 ? -6.808 -7.641 8.315 1.00 79.19 92 VAL A N 1
ATOM 713 C CA . VAL A 1 92 ? -8.165 -7.871 7.789 1.00 79.19 92 VAL A CA 1
ATOM 714 C C . VAL A 1 92 ? -9.115 -8.373 8.879 1.00 79.19 92 VAL A C 1
ATOM 716 O O . VAL A 1 92 ? -10.237 -7.877 8.980 1.00 79.19 92 VAL A O 1
ATOM 719 N N . LEU A 1 93 ? -8.680 -9.307 9.729 1.00 86.50 93 LEU A N 1
ATOM 720 C CA . LEU A 1 93 ? -9.501 -9.832 10.826 1.00 86.50 93 LEU A CA 1
ATOM 721 C C . LEU A 1 93 ? -9.855 -8.753 11.856 1.00 86.50 93 LEU A C 1
ATOM 723 O O . LEU A 1 93 ? -11.012 -8.654 12.270 1.00 86.50 93 LEU A O 1
ATOM 727 N N . VAL A 1 94 ? -8.881 -7.929 12.251 1.00 84.06 94 VAL A N 1
ATOM 728 C CA . VAL A 1 94 ? -9.097 -6.828 13.204 1.00 84.06 94 VAL A CA 1
ATOM 729 C C . VAL A 1 94 ? -10.071 -5.799 12.629 1.00 84.06 94 VAL A C 1
ATOM 731 O O . VAL A 1 94 ? -11.005 -5.379 13.320 1.00 84.06 94 VAL A O 1
ATOM 734 N N . TRP A 1 95 ? -9.902 -5.440 11.355 1.00 82.25 95 TRP A N 1
ATOM 735 C CA . TRP A 1 95 ? -10.823 -4.546 10.659 1.00 82.25 95 TRP A CA 1
ATOM 736 C C . TRP A 1 95 ? -12.241 -5.129 10.596 1.00 82.25 95 TRP A C 1
ATOM 738 O O . TRP A 1 95 ? -13.205 -4.468 10.987 1.00 82.25 95 TRP A O 1
ATOM 748 N N . PHE A 1 96 ? -12.375 -6.392 10.188 1.00 81.31 96 PHE A N 1
ATOM 749 C CA . PHE A 1 96 ? -13.671 -7.058 10.082 1.00 81.31 96 PHE A CA 1
ATOM 750 C C . PHE A 1 96 ? -14.386 -7.152 11.437 1.00 81.31 96 PHE A C 1
ATOM 752 O O . PHE A 1 96 ? -15.591 -6.916 11.526 1.00 81.31 96 PHE A O 1
ATOM 759 N N . MET A 1 97 ? -13.650 -7.422 12.518 1.00 84.38 97 MET A N 1
ATOM 760 C CA . MET A 1 97 ? -14.206 -7.434 13.872 1.00 84.38 97 MET A CA 1
ATOM 761 C C . MET A 1 97 ? -14.747 -6.055 14.279 1.00 84.38 97 MET A C 1
ATOM 763 O O . MET A 1 97 ? -15.817 -5.972 14.889 1.00 84.38 97 MET A O 1
ATOM 767 N N . ALA A 1 98 ? -14.046 -4.974 13.926 1.00 81.00 98 ALA A N 1
ATOM 768 C CA . ALA A 1 98 ? -14.496 -3.611 14.194 1.00 81.00 98 ALA A CA 1
ATOM 769 C C . ALA A 1 98 ? -15.791 -3.282 13.437 1.00 81.00 98 ALA A C 1
ATOM 771 O O . ALA A 1 98 ? -16.748 -2.784 14.038 1.00 81.00 98 ALA A O 1
ATOM 772 N N . VAL A 1 99 ? -15.841 -3.629 12.148 1.00 78.06 99 VAL A N 1
ATOM 773 C CA . VAL A 1 99 ? -17.027 -3.483 11.292 1.00 78.06 99 VAL A CA 1
ATOM 774 C C . VAL A 1 99 ? -18.209 -4.261 11.874 1.00 78.06 99 VAL A C 1
ATOM 776 O O . VAL A 1 99 ? -19.260 -3.675 12.135 1.00 78.06 99 VAL A O 1
ATOM 779 N N . ASN A 1 100 ? -18.030 -5.551 12.171 1.00 81.25 100 ASN A N 1
ATOM 780 C CA . ASN A 1 100 ? -19.089 -6.403 12.715 1.00 81.25 100 ASN A CA 1
ATOM 781 C C . ASN A 1 100 ? -19.633 -5.879 14.056 1.00 81.25 100 ASN A C 1
ATOM 783 O O . ASN A 1 100 ? -20.844 -5.882 14.293 1.00 81.25 100 ASN A O 1
ATOM 787 N N . LYS A 1 101 ? -18.748 -5.379 14.927 1.00 81.62 101 LYS A N 1
ATOM 788 C CA . LYS A 1 101 ? -19.136 -4.789 16.214 1.00 81.62 101 LYS A CA 1
ATOM 789 C C . LYS A 1 101 ? -19.944 -3.504 16.036 1.00 81.62 101 LYS A C 1
ATOM 791 O O . LYS A 1 101 ? -20.887 -3.279 16.793 1.00 81.62 101 LYS A O 1
ATOM 796 N N . SER A 1 102 ? -19.593 -2.682 15.049 1.00 77.69 102 SER A N 1
ATOM 797 C CA . SER A 1 102 ? -20.332 -1.456 14.741 1.00 77.69 102 SER A CA 1
ATOM 798 C C . SER A 1 102 ? -21.743 -1.767 14.254 1.00 77.69 102 SER A C 1
ATOM 800 O O . SER A 1 102 ? -22.707 -1.323 14.880 1.00 77.69 102 SER A O 1
ATOM 802 N N . PHE A 1 103 ? -21.880 -2.639 13.249 1.00 77.88 103 PHE A N 1
ATOM 803 C CA . PHE A 1 103 ? -23.185 -3.084 12.746 1.00 77.88 103 PHE A CA 1
ATOM 804 C C . PHE A 1 103 ? -24.041 -3.753 13.827 1.00 77.88 103 PHE A C 1
ATOM 806 O O . PHE A 1 103 ? -25.210 -3.404 13.981 1.00 77.88 103 PHE A O 1
ATOM 813 N N . SER A 1 104 ? -23.458 -4.635 14.646 1.00 75.75 104 SER A N 1
ATOM 814 C CA . SER A 1 104 ? -24.171 -5.259 15.773 1.00 75.75 104 SER A CA 1
ATOM 815 C C . SER A 1 104 ? -24.664 -4.242 16.804 1.00 75.75 104 SER A C 1
ATOM 817 O O . SER A 1 104 ? -25.641 -4.501 17.497 1.00 75.75 104 SER A O 1
ATOM 819 N N . SER A 1 105 ? -24.004 -3.085 16.922 1.00 67.81 105 SER A N 1
ATOM 820 C CA . SER A 1 105 ? -24.422 -2.027 17.843 1.00 67.81 105 SER A CA 1
ATOM 821 C C . SER A 1 105 ? -25.462 -1.061 17.270 1.00 67.81 105 SER A C 1
ATOM 823 O O . SER A 1 105 ? -26.068 -0.322 18.044 1.00 67.81 105 SER A O 1
ATOM 825 N N . HIS A 1 106 ? -25.668 -1.080 15.949 1.00 62.25 106 HIS A N 1
ATOM 826 C CA . HIS A 1 106 ? -26.693 -0.307 15.243 1.00 62.25 106 HIS A CA 1
ATOM 827 C C . HIS A 1 106 ? -27.959 -1.111 14.944 1.00 62.25 106 HIS A C 1
ATOM 829 O O . HIS A 1 106 ? -28.998 -0.514 14.666 1.00 62.25 106 HIS A O 1
ATOM 835 N N . LEU A 1 107 ? -27.911 -2.444 15.031 1.00 54.97 107 LEU A N 1
ATOM 836 C CA . LEU A 1 107 ? -29.134 -3.226 15.129 1.00 54.97 107 LEU A CA 1
ATOM 837 C C . LEU A 1 107 ? -29.844 -2.796 16.419 1.00 54.97 107 LEU A C 1
ATOM 839 O O . LEU A 1 107 ? -29.256 -2.931 17.499 1.00 54.97 107 LEU A O 1
ATOM 843 N N . PRO A 1 108 ? -31.080 -2.262 16.353 1.00 46.34 108 PRO A N 1
ATOM 844 C CA . PRO A 1 108 ? -31.857 -2.099 17.562 1.00 46.34 108 PRO A CA 1
ATOM 845 C C . PRO A 1 108 ? -31.907 -3.479 18.203 1.00 46.34 108 PRO A C 1
ATOM 847 O O . PRO A 1 108 ? -32.205 -4.469 17.530 1.00 46.34 108 PRO A O 1
ATOM 850 N N . MET A 1 109 ? -31.606 -3.560 19.503 1.00 51.25 109 MET A N 1
ATOM 851 C CA . MET A 1 109 ? -32.167 -4.645 20.290 1.00 51.25 109 MET A CA 1
ATOM 852 C C . MET A 1 109 ? -33.638 -4.678 19.899 1.00 51.25 109 MET A C 1
ATOM 854 O O . MET A 1 109 ? -34.362 -3.719 20.179 1.00 51.25 109 MET A O 1
ATOM 858 N N . ALA A 1 110 ? -34.051 -5.730 19.194 1.00 51.03 110 ALA A N 1
ATOM 859 C CA . ALA A 1 110 ? -35.438 -6.122 19.130 1.00 51.03 110 ALA A CA 1
ATOM 860 C C . ALA A 1 110 ? -35.819 -6.379 20.588 1.00 51.03 110 ALA A C 1
ATOM 862 O O . ALA A 1 110 ? -35.643 -7.468 21.132 1.00 51.03 110 ALA A O 1
ATOM 863 N N . ARG A 1 111 ? -36.185 -5.298 21.274 1.00 51.25 111 ARG A N 1
ATOM 864 C CA . ARG A 1 111 ? -36.667 -5.303 22.634 1.00 51.25 111 ARG A CA 1
ATOM 865 C C . ARG A 1 111 ? -38.037 -5.941 22.515 1.00 51.25 111 ARG A C 1
ATOM 867 O O . ARG A 1 111 ? -38.985 -5.295 22.086 1.00 51.25 111 ARG A O 1
ATOM 874 N N . THR A 1 112 ? -38.054 -7.249 22.747 1.00 62.28 112 THR A N 1
ATOM 875 C CA . THR A 1 112 ? -39.058 -7.919 23.572 1.00 62.28 112 THR A CA 1
ATOM 876 C C . THR A 1 112 ? -40.419 -7.234 23.597 1.00 62.28 112 THR A C 1
ATOM 878 O O . THR A 1 112 ? -40.592 -6.298 24.371 1.00 62.28 112 THR A O 1
ATOM 8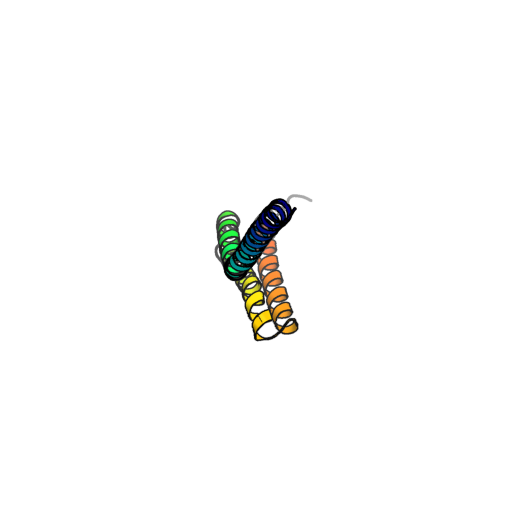81 N N . VAL A 1 113 ? -41.408 -7.774 22.875 1.00 52.53 113 VAL A N 1
ATOM 882 C CA . VAL A 1 113 ? -42.806 -7.733 23.334 1.00 52.53 113 VAL A CA 1
ATOM 883 C C . VAL A 1 113 ? -43.581 -8.970 22.847 1.00 52.53 113 VAL A C 1
ATOM 885 O O . VAL A 1 113 ? -43.718 -9.146 21.643 1.00 52.53 113 VAL A O 1
ATOM 888 N N . ALA A 1 114 ? -44.113 -9.730 23.821 1.00 43.28 114 ALA A N 1
ATOM 889 C CA . ALA A 1 114 ? -45.263 -10.659 23.786 1.00 43.28 114 ALA A CA 1
ATOM 890 C C . ALA A 1 114 ? -45.149 -11.907 22.877 1.00 43.28 114 ALA A C 1
ATOM 892 O O . ALA A 1 114 ? -44.930 -11.785 21.681 1.00 43.28 114 ALA A O 1
ATOM 893 N N . VAL A 1 115 ? -45.305 -13.152 23.344 1.00 42.12 115 VAL A N 1
ATOM 894 C CA . VAL A 1 115 ? -46.103 -13.753 24.437 1.00 42.12 115 VAL A CA 1
ATOM 895 C C . VAL A 1 115 ? -45.335 -14.944 25.007 1.00 42.12 115 VAL A C 1
ATOM 897 O O . VAL A 1 115 ? -44.694 -15.648 24.197 1.00 42.12 115 VAL A O 1
#

Sequence (115 aa):
MIKFFRKGFEVVQIVAVIAMAVFFFGAFLKFIVEPLAPVVTVLAVMLFTLLTFDKWLTAIMSVGGIALYAASWPAVSAWGVWPGMLVWSFGVLVWFMAVNKSFSSHLPMARTVAV

Foldseek 3Di:
DVVVVVVVVVVVVVVVVVVVVVVVVVVVCCVVVVVCVLVVQLVVVLVVLVVQAPDPVLSVQLSQLSNLLSVLVVCCVPVNDVRSVVSNVSSVVSNVVSVVVRVVVPPPPPPDDDD

pLDDT: mean 77.25, std 10.54, range [42.12, 93.94]

Organism: NCBI:txid1618646